Protein AF-A0A0Q3IB83-F1 (afdb_monomer_lite)

pLDDT: mean 76.35, std 21.72, range [35.5, 97.94]

Secondary structure (DSSP, 8-state):
--------------------------------PPPHHHHHHHHHHHHHHHHHHHT-S-PPPHHHHT-HHHHHHHHHH-SS--HHHHHHHTTGGGSHHHHHHHHH---HHHHHHHHHHHHHHTT-

Structure (mmCIF, N/CA/C/O backbone):
data_AF-A0A0Q3IB83-F1
#
_entry.id   AF-A0A0Q3IB83-F1
#
loop_
_atom_site.group_PDB
_atom_site.id
_atom_site.type_symbol
_atom_site.label_atom_id
_atom_site.label_alt_id
_atom_site.label_comp_id
_atom_site.label_asym_id
_atom_site.label_entity_id
_atom_site.label_seq_id
_atom_site.pdbx_PDB_ins_code
_atom_site.Cartn_x
_atom_site.Cartn_y
_atom_site.Cartn_z
_atom_site.occupancy
_atom_site.B_iso_or_equiv
_atom_site.auth_seq_id
_atom_site.auth_comp_id
_atom_site.auth_asym_id
_atom_site.auth_atom_id
_atom_site.pdbx_PDB_model_num
ATOM 1 N N . MET A 1 1 ? 35.175 -9.552 -87.675 1.00 36.53 1 MET A N 1
ATOM 2 C CA . MET A 1 1 ? 34.741 -10.808 -88.322 1.00 36.53 1 MET A CA 1
ATOM 3 C C . MET A 1 1 ? 35.818 -11.848 -88.065 1.00 36.53 1 MET A C 1
ATOM 5 O O . MET A 1 1 ? 36.967 -11.494 -88.274 1.00 36.53 1 MET A O 1
ATOM 9 N N . SER A 1 2 ? 35.406 -13.034 -87.590 1.00 43.28 2 SER A N 1
ATOM 10 C CA . SER A 1 2 ? 36.105 -14.343 -87.552 1.00 43.28 2 SER A CA 1
ATOM 11 C C . SER A 1 2 ? 37.512 -14.379 -86.933 1.00 43.28 2 SER A C 1
ATOM 13 O O . SER A 1 2 ? 38.414 -13.738 -87.443 1.00 43.28 2 SER A O 1
ATOM 15 N N . SER A 1 3 ? 37.800 -15.029 -85.799 1.00 42.00 3 SER A N 1
ATOM 16 C CA . SER A 1 3 ? 37.470 -16.380 -85.298 1.00 42.00 3 SER A CA 1
ATOM 17 C C . SER A 1 3 ? 37.921 -17.532 -86.197 1.00 42.00 3 SER A C 1
ATOM 19 O O . SER A 1 3 ? 37.780 -17.444 -87.414 1.00 42.00 3 SER A O 1
ATOM 21 N N . THR A 1 4 ? 38.336 -18.618 -85.531 1.00 46.38 4 THR A N 1
ATOM 22 C CA . THR A 1 4 ? 38.861 -19.924 -85.992 1.00 46.38 4 THR A CA 1
ATOM 23 C C . THR A 1 4 ? 40.365 -19.966 -86.274 1.00 46.38 4 THR A C 1
ATOM 25 O O . THR A 1 4 ? 40.897 -19.076 -86.924 1.00 46.38 4 THR A O 1
ATOM 28 N N . ASP A 1 5 ? 41.151 -20.952 -85.847 1.00 40.91 5 ASP A N 1
ATOM 29 C CA . ASP A 1 5 ? 41.032 -22.075 -84.902 1.00 40.91 5 ASP A CA 1
ATOM 30 C C . ASP A 1 5 ? 42.469 -22.623 -84.740 1.00 40.91 5 ASP A C 1
ATOM 32 O O . ASP A 1 5 ? 43.303 -22.395 -85.617 1.00 40.91 5 ASP A O 1
ATOM 36 N N . LEU A 1 6 ? 42.765 -23.363 -83.665 1.00 41.34 6 LEU A N 1
ATOM 37 C CA . LEU A 1 6 ? 43.246 -24.756 -83.749 1.00 41.34 6 LEU A CA 1
ATOM 38 C C . LEU A 1 6 ? 43.838 -25.257 -82.418 1.00 41.34 6 LEU A C 1
ATOM 40 O O . LEU A 1 6 ? 44.855 -24.794 -81.910 1.00 41.34 6 LEU A O 1
ATOM 44 N N . HIS A 1 7 ? 43.110 -26.243 -81.903 1.00 36.28 7 HIS A N 1
ATOM 45 C CA . HIS A 1 7 ? 43.469 -27.366 -81.038 1.00 36.28 7 HIS A CA 1
ATOM 46 C C . HIS A 1 7 ? 44.958 -27.794 -81.022 1.00 36.28 7 HIS A C 1
ATOM 48 O O . HIS A 1 7 ? 45.628 -27.754 -82.049 1.00 36.28 7 HIS A O 1
ATOM 54 N N . GLY A 1 8 ? 45.416 -28.270 -79.850 1.00 36.56 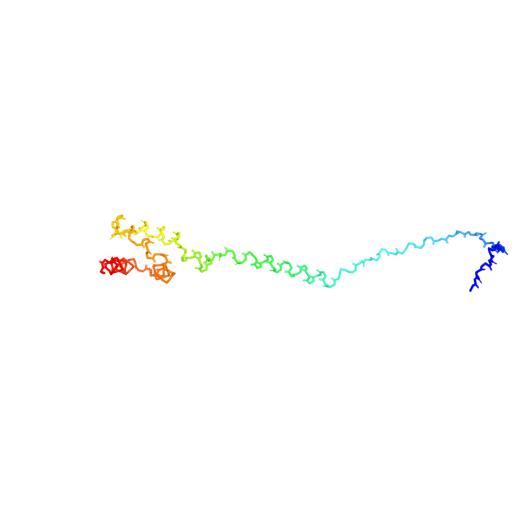8 GLY A N 1
ATOM 55 C CA . GLY A 1 8 ? 46.787 -28.718 -79.527 1.00 36.56 8 GLY A CA 1
ATOM 56 C C . GLY A 1 8 ? 47.319 -29.948 -80.290 1.00 36.56 8 GLY A C 1
ATOM 57 O O . GLY A 1 8 ? 46.730 -30.356 -81.288 1.00 36.56 8 GLY A O 1
ATOM 58 N N . PRO A 1 9 ? 48.439 -30.556 -79.838 1.00 45.19 9 PRO A N 1
ATOM 59 C CA . PRO A 1 9 ? 48.424 -31.326 -78.589 1.00 45.19 9 PRO A CA 1
ATOM 60 C C . PRO A 1 9 ? 49.689 -31.217 -77.711 1.00 45.19 9 PRO A C 1
ATOM 62 O O . PRO A 1 9 ? 50.769 -30.825 -78.150 1.00 45.19 9 PRO A O 1
ATOM 65 N N . GLU A 1 10 ? 49.530 -31.636 -76.453 1.00 40.56 10 GLU A N 1
ATOM 66 C CA . GLU A 1 10 ? 50.616 -32.026 -75.554 1.00 40.56 10 GLU A CA 1
ATOM 67 C C . GLU A 1 10 ? 51.516 -33.108 -76.168 1.00 40.56 10 GLU A C 1
ATOM 69 O O . GLU A 1 10 ? 51.044 -34.076 -76.763 1.00 40.56 10 GLU A O 1
ATOM 74 N N . ALA A 1 11 ? 52.815 -33.001 -75.898 1.00 36.22 11 ALA A N 1
ATOM 75 C CA . ALA A 1 11 ? 53.715 -34.146 -75.826 1.00 36.22 11 ALA A CA 1
ATOM 76 C C . ALA A 1 11 ? 54.784 -33.857 -74.766 1.00 36.22 11 ALA A C 1
ATOM 78 O O . ALA A 1 11 ? 55.922 -33.493 -75.058 1.00 36.22 11 ALA A O 1
ATOM 79 N N . SER A 1 12 ? 54.370 -34.000 -73.506 1.00 50.25 12 SER A N 1
ATOM 80 C CA . SER A 1 12 ? 55.265 -34.185 -72.370 1.00 50.25 12 SER A CA 1
ATOM 81 C C . SER A 1 12 ? 56.039 -35.488 -72.564 1.00 50.25 12 SER A C 1
ATOM 83 O O . SER A 1 12 ? 55.446 -36.566 -72.656 1.00 50.25 12 SER A O 1
ATOM 85 N N . ARG A 1 13 ? 57.368 -35.400 -72.662 1.00 42.62 13 ARG A N 1
ATOM 86 C CA . ARG A 1 13 ? 58.242 -36.561 -72.491 1.00 42.62 13 ARG A CA 1
ATOM 87 C C . ARG A 1 13 ? 59.644 -36.123 -72.079 1.00 42.62 13 ARG A C 1
ATOM 89 O O . ARG A 1 13 ? 60.374 -35.555 -72.888 1.00 42.62 13 ARG A O 1
ATOM 96 N N . ARG A 1 14 ? 60.014 -36.460 -70.844 1.00 46.94 14 ARG A N 1
ATOM 97 C CA . ARG A 1 14 ? 61.194 -37.270 -70.494 1.00 46.94 14 ARG A CA 1
ATOM 98 C C . ARG A 1 14 ? 61.145 -37.566 -68.997 1.00 46.94 14 ARG A C 1
ATOM 100 O O . ARG A 1 14 ? 61.246 -36.665 -68.171 1.00 46.94 14 ARG A O 1
ATOM 107 N N . GLU A 1 15 ? 60.909 -38.837 -68.712 1.00 46.25 15 GLU A N 1
ATOM 108 C CA . GLU A 1 15 ? 61.130 -39.474 -67.420 1.00 46.25 15 GLU A CA 1
ATOM 109 C C . GLU A 1 15 ? 62.634 -39.495 -67.125 1.00 46.25 15 GLU A C 1
ATOM 111 O O . GLU A 1 15 ? 63.426 -39.520 -68.064 1.00 46.25 15 GLU A O 1
ATOM 116 N N . ASP A 1 16 ? 63.023 -39.473 -65.850 1.00 36.75 16 ASP A N 1
ATOM 117 C CA . ASP A 1 16 ? 63.776 -40.595 -65.280 1.00 36.75 16 ASP A CA 1
ATOM 118 C C . ASP A 1 16 ? 64.050 -40.411 -63.774 1.00 36.75 16 ASP A C 1
ATOM 120 O O . ASP A 1 16 ? 64.496 -39.358 -63.319 1.00 36.75 16 ASP A O 1
ATOM 124 N N . ALA A 1 17 ? 63.833 -41.521 -63.060 1.00 38.78 17 ALA A N 1
ATOM 125 C CA . ALA A 1 17 ? 64.378 -41.920 -61.759 1.00 38.78 17 ALA A CA 1
ATOM 126 C C . ALA A 1 17 ? 63.781 -41.345 -60.448 1.00 38.78 17 ALA A C 1
ATOM 128 O O . ALA A 1 17 ? 64.304 -40.420 -59.833 1.00 38.78 17 ALA A O 1
ATOM 129 N N . GLU A 1 18 ? 62.788 -42.063 -59.914 1.00 42.06 18 GLU A N 1
ATOM 130 C CA . GLU A 1 18 ? 62.806 -42.534 -58.511 1.00 42.06 18 GLU A CA 1
ATOM 131 C C . GLU A 1 18 ? 63.298 -44.008 -58.525 1.00 42.06 18 GLU A C 1
ATOM 133 O O . GLU A 1 18 ? 63.207 -44.614 -59.599 1.00 42.06 18 GLU A O 1
ATOM 138 N N . PRO A 1 19 ? 63.796 -44.644 -57.432 1.00 51.16 19 PRO A N 1
ATOM 139 C CA . PRO A 1 19 ? 63.183 -44.601 -56.096 1.00 51.16 19 PRO A CA 1
ATOM 140 C C . PRO A 1 19 ? 64.161 -44.671 -54.897 1.00 51.16 19 PRO A C 1
ATOM 142 O O . PRO A 1 19 ? 65.334 -45.016 -55.034 1.00 51.16 19 PRO A O 1
ATOM 145 N N . THR A 1 20 ? 63.637 -44.466 -53.682 1.00 35.50 20 THR A N 1
ATOM 146 C CA . THR A 1 20 ? 63.706 -45.433 -52.550 1.00 35.50 20 THR A CA 1
ATOM 147 C C . THR A 1 20 ? 63.795 -44.738 -51.184 1.00 35.50 20 THR A C 1
ATOM 149 O O . THR A 1 20 ? 64.833 -44.245 -50.757 1.00 35.50 20 THR A O 1
ATOM 152 N N . THR A 1 21 ? 62.658 -44.764 -50.491 1.00 46.97 21 THR A N 1
ATOM 153 C CA . THR A 1 21 ? 62.459 -45.034 -49.056 1.00 46.97 21 THR A CA 1
ATOM 154 C C . THR A 1 21 ? 63.650 -44.839 -48.097 1.00 46.97 21 THR A C 1
ATOM 156 O O . THR A 1 21 ? 64.583 -45.636 -48.069 1.00 46.97 21 THR A O 1
ATOM 159 N N . SER A 1 22 ? 63.536 -43.898 -47.161 1.00 45.31 22 SER A N 1
ATOM 160 C CA . SER A 1 22 ? 63.418 -44.192 -45.719 1.00 45.31 22 SER A CA 1
ATOM 161 C C . SER A 1 22 ? 63.638 -42.924 -44.892 1.00 45.31 22 SER A C 1
ATOM 163 O O . SER A 1 22 ? 64.608 -42.200 -45.089 1.00 45.31 22 SER A O 1
ATOM 165 N N . ALA A 1 23 ? 62.700 -42.683 -43.977 1.00 41.38 23 ALA A N 1
ATOM 166 C CA . ALA A 1 23 ? 62.847 -42.047 -42.665 1.00 41.38 23 ALA A CA 1
ATOM 167 C C . ALA A 1 23 ? 61.596 -41.214 -42.373 1.00 41.38 23 ALA A C 1
ATOM 169 O O . ALA A 1 23 ? 61.550 -40.004 -42.597 1.00 41.38 23 ALA A O 1
ATOM 170 N N . LEU A 1 24 ? 60.579 -41.883 -41.825 1.00 49.91 24 LEU A N 1
ATOM 171 C CA . LEU A 1 24 ? 59.609 -41.226 -40.959 1.00 49.91 24 LEU A CA 1
ATOM 172 C C . LEU A 1 24 ? 60.400 -40.604 -39.802 1.00 49.91 24 LEU A C 1
ATOM 174 O O . LEU A 1 24 ? 60.805 -41.294 -38.870 1.00 49.91 24 LEU A O 1
ATOM 178 N N . LYS A 1 25 ? 60.676 -39.303 -39.888 1.00 49.09 25 LYS A N 1
ATOM 179 C CA . LYS A 1 25 ? 61.034 -38.519 -38.712 1.00 49.09 25 LYS A CA 1
ATOM 180 C C . LYS A 1 25 ? 59.729 -38.254 -37.975 1.00 49.09 25 LYS A C 1
ATOM 182 O O . LYS A 1 25 ? 58.948 -37.403 -38.391 1.00 49.09 25 LYS A O 1
ATOM 187 N N . GLU A 1 26 ? 59.469 -39.028 -36.926 1.00 53.06 26 GLU A N 1
ATOM 188 C CA . GLU A 1 26 ? 58.461 -38.674 -35.932 1.00 53.06 26 GLU A CA 1
ATOM 189 C C . GLU A 1 26 ? 58.877 -37.341 -35.299 1.00 53.06 26 GLU A C 1
ATOM 191 O O . GLU A 1 26 ? 59.776 -37.268 -34.463 1.00 53.06 26 GLU A O 1
ATOM 196 N N . GLU A 1 27 ? 58.254 -36.257 -35.756 1.00 55.84 27 GLU A N 1
ATOM 197 C CA . GLU A 1 27 ? 58.288 -34.983 -35.050 1.00 55.84 27 GLU A CA 1
ATOM 198 C C . GLU A 1 27 ? 57.665 -35.198 -33.659 1.00 55.84 27 GLU A C 1
ATOM 200 O O . GLU A 1 27 ? 56.568 -35.760 -33.560 1.00 55.84 27 GLU A O 1
ATOM 205 N N . PRO A 1 28 ? 58.318 -34.749 -32.573 1.00 60.84 28 PRO A N 1
ATOM 206 C CA . PRO A 1 28 ? 57.767 -34.888 -31.234 1.00 60.84 28 PRO A CA 1
ATOM 207 C C . PRO A 1 28 ? 56.405 -34.182 -31.171 1.00 60.84 28 PRO A C 1
ATOM 209 O O . PRO A 1 28 ? 56.250 -33.112 -31.775 1.00 60.84 28 PRO A O 1
ATOM 212 N N . PRO A 1 29 ? 55.409 -34.724 -30.440 1.00 58.97 29 PRO A N 1
ATOM 213 C CA . PRO A 1 29 ? 54.097 -34.103 -30.346 1.00 58.97 29 PRO A CA 1
ATOM 214 C C . PRO A 1 29 ? 54.272 -32.684 -29.808 1.00 58.97 29 PRO A C 1
ATOM 216 O O . PRO A 1 29 ? 54.599 -32.478 -28.636 1.00 58.97 29 PRO A O 1
ATOM 219 N N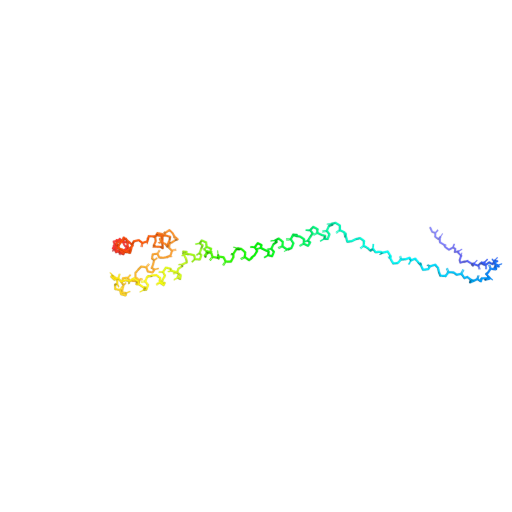 . LYS A 1 30 ? 54.087 -31.690 -30.688 1.00 63.72 30 LYS A N 1
ATOM 220 C CA . LYS A 1 30 ? 54.124 -30.271 -30.335 1.00 63.72 30 LYS A CA 1
ATOM 221 C C . LYS A 1 30 ? 53.044 -30.049 -29.290 1.00 63.72 30 LYS A C 1
ATOM 223 O O . LYS A 1 30 ? 51.865 -29.921 -29.619 1.00 63.72 30 LYS A O 1
ATOM 228 N N . ARG A 1 31 ? 53.450 -30.020 -28.019 1.00 67.69 31 ARG A N 1
ATOM 229 C CA . ARG A 1 31 ? 52.600 -29.604 -26.907 1.00 67.69 31 ARG A CA 1
ATOM 230 C C . ARG A 1 31 ? 52.109 -28.203 -27.240 1.00 67.69 31 ARG A C 1
ATOM 232 O O . ARG A 1 31 ? 52.871 -27.238 -27.183 1.00 67.69 31 ARG A O 1
ATOM 239 N N . ARG A 1 32 ? 50.848 -28.112 -27.669 1.00 65.81 32 ARG A N 1
ATOM 240 C CA . ARG A 1 32 ? 50.158 -26.846 -27.896 1.00 65.81 32 ARG A CA 1
ATOM 241 C C . ARG A 1 32 ? 50.176 -26.112 -26.561 1.00 65.81 32 ARG A C 1
ATOM 243 O O . ARG A 1 32 ? 49.512 -26.536 -25.621 1.00 65.81 32 ARG A O 1
ATOM 250 N N . LYS A 1 33 ? 50.997 -25.065 -26.462 1.00 73.56 33 LYS A N 1
ATOM 251 C CA . LYS A 1 33 ? 50.966 -24.144 -25.326 1.00 73.56 33 LYS A CA 1
ATOM 252 C C . LYS A 1 33 ? 49.532 -23.622 -25.252 1.00 73.56 33 LYS A C 1
ATOM 254 O O . LYS A 1 33 ? 49.047 -23.086 -26.251 1.00 73.56 33 LYS A O 1
ATOM 259 N N . GLN A 1 34 ? 48.843 -23.862 -24.135 1.00 69.62 34 GLN A N 1
ATOM 260 C CA . GLN A 1 34 ? 47.520 -23.288 -23.903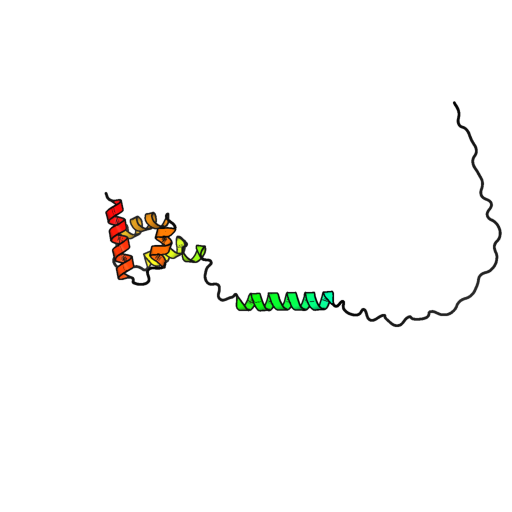 1.00 69.62 34 GLN A CA 1
ATOM 261 C C . GLN A 1 34 ? 47.659 -21.781 -24.129 1.00 69.62 34 GLN A C 1
ATOM 263 O O . GLN A 1 34 ? 48.581 -21.152 -23.606 1.00 69.62 34 GLN A O 1
ATOM 268 N N . SER A 1 35 ? 46.842 -21.237 -25.028 1.00 81.81 35 SER A N 1
ATOM 269 C CA . SER A 1 35 ? 46.925 -19.822 -25.373 1.00 81.81 35 SER A CA 1
ATOM 270 C C . SER A 1 35 ? 46.711 -19.001 -24.107 1.00 81.81 35 SER A C 1
ATOM 272 O O . SER A 1 35 ? 45.779 -19.283 -23.356 1.00 81.81 35 SER A O 1
ATOM 274 N N . GLN A 1 36 ? 47.518 -17.961 -23.892 1.00 82.88 36 GLN A N 1
ATOM 275 C CA . GLN A 1 36 ? 47.310 -17.017 -22.789 1.00 82.88 36 GLN A CA 1
ATOM 276 C C . GLN A 1 36 ? 45.875 -16.458 -22.795 1.00 82.88 36 GLN A C 1
ATOM 278 O O . GLN A 1 36 ? 45.297 -16.205 -21.745 1.00 82.88 36 GLN A O 1
ATOM 283 N N . VAL A 1 37 ? 45.272 -16.339 -23.982 1.00 82.00 37 VAL A N 1
ATOM 284 C CA . VAL A 1 37 ? 43.877 -15.918 -24.163 1.00 82.00 37 VAL A CA 1
ATOM 285 C C . VAL A 1 37 ? 42.889 -16.940 -23.593 1.00 82.00 37 VAL A C 1
ATOM 287 O O . VAL A 1 37 ? 41.874 -16.548 -23.030 1.00 82.00 37 VAL A O 1
ATOM 290 N N . ALA A 1 38 ? 43.179 -18.239 -23.708 1.00 83.12 38 ALA A N 1
ATOM 291 C CA . ALA A 1 38 ? 42.327 -19.290 -23.154 1.00 83.12 38 ALA A CA 1
ATOM 292 C C . ALA A 1 38 ? 42.354 -19.277 -21.619 1.00 83.12 38 ALA A C 1
ATOM 294 O O . ALA A 1 38 ? 41.305 -19.400 -21.000 1.00 83.12 38 ALA A O 1
ATOM 295 N N . VAL A 1 39 ? 43.525 -19.029 -21.025 1.00 87.25 39 VAL A N 1
ATOM 296 C CA . VAL A 1 39 ? 43.680 -18.903 -19.566 1.00 87.25 39 VAL A CA 1
ATOM 297 C C . VAL A 1 39 ? 42.877 -17.715 -19.034 1.00 87.25 39 VAL A C 1
ATOM 299 O O . VAL A 1 39 ? 42.083 -17.870 -18.115 1.00 87.25 39 VAL A O 1
ATOM 302 N N . VAL A 1 40 ? 43.002 -16.545 -19.666 1.00 87.75 40 VAL A N 1
ATOM 303 C CA . VAL A 1 40 ? 42.247 -15.345 -19.260 1.00 87.75 40 VAL A CA 1
ATOM 304 C C . VAL A 1 40 ? 40.737 -15.541 -19.441 1.00 87.75 40 VAL A C 1
ATOM 306 O O . VAL A 1 40 ? 39.944 -15.051 -18.638 1.00 87.75 40 VAL A O 1
ATOM 309 N N . LEU A 1 41 ? 40.317 -16.270 -20.480 1.00 89.00 41 LEU A N 1
ATOM 310 C CA . LEU A 1 41 ? 38.905 -16.579 -20.696 1.00 89.00 41 LEU A CA 1
ATOM 311 C C . LEU A 1 41 ? 38.361 -17.532 -19.622 1.00 89.00 41 LEU A C 1
ATOM 313 O O . LEU A 1 41 ? 37.269 -17.297 -19.112 1.00 89.00 41 LEU A O 1
ATOM 317 N N . GLU A 1 42 ? 39.114 -18.570 -19.254 1.00 87.00 42 GLU A N 1
ATOM 318 C CA . GLU A 1 42 ? 38.765 -19.486 -18.160 1.00 87.00 42 GLU A CA 1
ATOM 319 C C . GLU A 1 42 ? 38.665 -18.738 -16.820 1.00 87.00 42 GLU A C 1
ATOM 321 O O . GLU A 1 42 ? 37.657 -18.863 -16.123 1.00 87.00 42 GLU A O 1
ATOM 326 N N . GLU A 1 43 ? 39.631 -17.868 -16.512 1.00 89.25 43 GLU A N 1
ATOM 327 C CA . GLU A 1 43 ? 39.613 -17.021 -15.312 1.00 89.25 43 GLU A CA 1
ATOM 328 C C . GLU A 1 43 ? 38.395 -16.083 -15.276 1.00 89.25 43 GLU A C 1
ATOM 330 O O . GLU A 1 43 ? 37.772 -15.908 -14.226 1.00 89.25 43 GLU A O 1
ATOM 335 N N . TYR A 1 44 ? 38.004 -15.511 -16.421 1.00 86.06 44 TYR A N 1
ATOM 336 C CA . TYR A 1 44 ? 36.816 -14.661 -16.526 1.00 86.06 44 TYR A CA 1
ATOM 337 C C . TYR A 1 44 ? 35.509 -15.442 -16.323 1.00 86.06 44 TYR A C 1
ATOM 339 O O . TYR A 1 44 ? 34.593 -14.961 -15.648 1.00 86.06 44 TYR A O 1
ATOM 347 N N . LEU A 1 45 ? 35.409 -16.653 -16.881 1.00 88.44 45 LEU A N 1
ATOM 348 C CA . LEU A 1 45 ? 34.246 -17.523 -16.694 1.00 88.44 45 LEU A CA 1
ATOM 349 C C . LEU A 1 45 ? 34.103 -17.951 -15.228 1.00 88.44 45 LEU A C 1
ATOM 351 O O . LEU A 1 45 ? 33.000 -17.892 -14.678 1.00 88.44 45 LEU A O 1
ATOM 355 N N . ASP A 1 46 ? 35.211 -18.296 -14.573 1.00 85.31 46 ASP A N 1
ATOM 356 C CA . ASP A 1 46 ? 35.237 -18.626 -13.148 1.00 85.31 46 ASP A CA 1
ATOM 357 C C . ASP A 1 46 ? 34.899 -17.421 -12.265 1.00 85.31 46 ASP A C 1
ATOM 359 O O . ASP A 1 46 ? 34.162 -17.558 -11.284 1.00 85.31 46 ASP A O 1
ATOM 363 N N . PHE A 1 47 ? 35.382 -16.229 -12.622 1.00 82.06 47 PHE A N 1
ATOM 364 C CA . PHE A 1 47 ? 35.019 -14.983 -11.950 1.00 82.06 47 PHE A CA 1
ATOM 365 C C . PHE A 1 47 ? 33.512 -14.706 -12.054 1.00 82.06 47 PHE A C 1
ATOM 367 O O . PHE A 1 47 ? 32.868 -14.474 -11.030 1.00 82.06 47 PHE A O 1
ATOM 374 N N . ARG A 1 48 ? 32.911 -14.820 -13.250 1.00 75.94 48 ARG A N 1
ATOM 375 C CA . ARG A 1 48 ? 31.454 -14.656 -13.427 1.00 75.94 48 ARG A CA 1
ATOM 376 C C . ARG A 1 48 ? 30.652 -15.702 -12.665 1.00 75.94 48 ARG A C 1
ATOM 378 O O . ARG A 1 48 ? 29.612 -15.376 -12.097 1.00 75.94 48 ARG A O 1
ATOM 385 N N . LYS A 1 49 ? 31.121 -16.951 -12.634 1.00 75.44 49 LYS A N 1
ATOM 386 C CA . LYS A 1 49 ? 30.457 -18.024 -11.888 1.00 75.44 49 LYS A CA 1
ATOM 387 C C . LYS A 1 49 ? 30.464 -17.730 -10.388 1.00 75.44 49 LYS A C 1
ATOM 389 O O . LYS A 1 49 ? 29.430 -17.863 -9.742 1.00 75.44 49 LYS A O 1
ATOM 394 N N . LYS A 1 50 ? 31.586 -17.250 -9.846 1.00 68.50 50 LYS A N 1
ATOM 395 C CA . LYS A 1 50 ? 31.687 -16.815 -8.443 1.00 68.50 50 LYS A CA 1
ATOM 396 C C . LYS A 1 50 ? 30.815 -15.590 -8.157 1.00 68.50 50 LYS A C 1
ATOM 398 O O . LYS A 1 50 ? 30.132 -15.574 -7.140 1.00 68.50 50 LYS A O 1
ATOM 403 N N . GLN A 1 51 ? 30.759 -14.621 -9.072 1.00 60.62 51 GLN A N 1
ATOM 404 C CA . GLN A 1 51 ? 29.862 -13.466 -8.963 1.00 60.62 51 GLN A CA 1
ATOM 405 C C . GLN A 1 51 ? 28.382 -13.889 -8.925 1.00 60.62 51 GLN A C 1
ATOM 407 O O . GLN A 1 51 ? 27.624 -13.378 -8.107 1.00 60.62 51 GLN A O 1
ATOM 412 N N . SER A 1 52 ? 27.985 -14.891 -9.721 1.00 54.34 52 SER A N 1
ATOM 413 C CA . SER A 1 52 ? 26.598 -15.383 -9.743 1.00 54.34 52 SER A CA 1
ATOM 414 C C . SER A 1 52 ? 26.136 -16.053 -8.442 1.00 54.34 52 SER A C 1
ATOM 416 O O . SER A 1 52 ? 24.942 -16.069 -8.172 1.00 54.34 52 SER A O 1
ATOM 418 N N . VAL A 1 53 ? 27.065 -16.567 -7.625 1.00 55.62 53 VAL A N 1
ATOM 419 C CA . VAL A 1 53 ? 26.765 -17.185 -6.317 1.00 55.62 53 VAL A CA 1
ATOM 420 C C . VAL A 1 53 ? 26.648 -16.129 -5.209 1.00 55.62 53 VAL A C 1
ATOM 422 O O . VAL A 1 53 ? 25.917 -16.316 -4.243 1.00 55.62 53 VAL A O 1
ATOM 425 N N . VAL A 1 54 ? 27.343 -14.995 -5.344 1.00 54.56 54 VAL A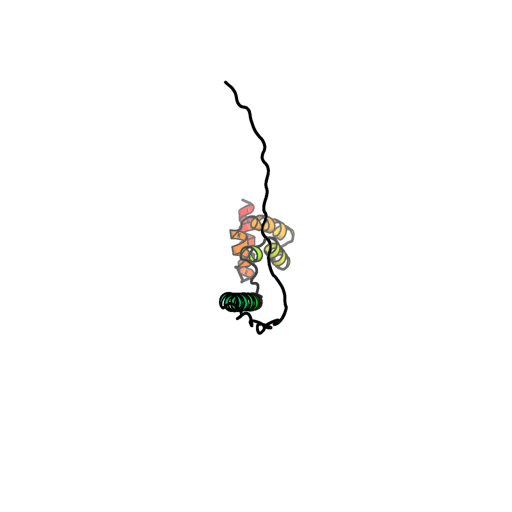 N 1
ATOM 426 C CA . VAL A 1 54 ? 27.323 -13.906 -4.349 1.00 54.56 54 VAL A CA 1
ATOM 427 C C . VAL A 1 54 ? 26.112 -12.976 -4.537 1.00 54.56 54 VAL A C 1
ATOM 429 O O . VAL A 1 54 ? 25.662 -12.354 -3.580 1.00 54.56 54 VAL A O 1
ATOM 432 N N . GLU A 1 55 ? 25.521 -12.928 -5.732 1.00 53.00 55 GLU A N 1
ATOM 433 C CA . GLU A 1 55 ? 24.302 -12.153 -6.033 1.00 53.00 55 GLU A CA 1
ATOM 434 C C . GLU A 1 55 ? 22.987 -12.881 -5.659 1.00 53.00 55 GLU A C 1
ATOM 436 O O . GLU A 1 55 ? 21.895 -12.398 -5.962 1.00 53.00 55 GLU A O 1
ATOM 441 N N . GLU A 1 56 ? 23.053 -14.030 -4.976 1.00 50.41 56 GLU A N 1
ATOM 442 C CA . GLU A 1 56 ? 21.878 -14.830 -4.585 1.00 50.41 56 GLU A CA 1
ATOM 443 C C . GLU A 1 56 ? 21.250 -14.412 -3.237 1.00 50.41 56 GLU A C 1
ATOM 445 O O . GLU A 1 56 ? 20.434 -15.126 -2.662 1.00 50.41 56 GLU A O 1
ATOM 450 N N . ILE A 1 57 ? 21.540 -13.199 -2.762 1.00 55.91 57 ILE A N 1
ATOM 451 C CA . ILE A 1 57 ? 20.575 -12.434 -1.962 1.00 55.91 57 ILE A CA 1
ATOM 452 C C . ILE A 1 57 ? 19.861 -11.524 -2.957 1.00 55.91 57 ILE A C 1
ATOM 454 O O . ILE A 1 57 ? 20.171 -10.341 -3.084 1.00 55.91 57 ILE A O 1
ATOM 458 N N . LYS A 1 58 ? 18.937 -12.099 -3.735 1.00 56.94 58 LYS A N 1
ATOM 459 C CA . LYS A 1 58 ? 18.042 -11.307 -4.580 1.00 56.94 58 LYS A CA 1
ATOM 460 C C . LYS A 1 58 ? 17.138 -10.503 -3.658 1.00 56.94 58 LYS A C 1
ATOM 462 O O . LYS A 1 58 ? 16.057 -10.959 -3.290 1.00 56.94 58 LYS A O 1
ATOM 467 N N . GLU A 1 59 ? 17.559 -9.292 -3.303 1.00 57.34 59 GLU A N 1
ATOM 468 C CA . GLU A 1 59 ? 16.562 -8.266 -3.049 1.00 57.34 59 GLU A CA 1
ATOM 469 C C . GLU A 1 59 ? 15.640 -8.251 -4.278 1.00 57.34 59 GLU A C 1
ATOM 471 O O . GLU A 1 59 ? 16.141 -8.263 -5.413 1.00 57.34 59 GLU A O 1
ATOM 476 N N . PRO A 1 60 ? 14.309 -8.319 -4.090 1.00 57.47 60 PRO A N 1
ATOM 477 C CA . PRO A 1 60 ? 13.390 -8.229 -5.211 1.00 57.47 60 PRO A CA 1
ATOM 478 C C . PRO A 1 60 ? 13.758 -6.976 -5.996 1.00 57.47 60 PRO A C 1
ATOM 480 O O . PRO A 1 60 ? 14.036 -5.931 -5.392 1.00 57.47 60 PRO A O 1
ATOM 483 N N . LYS A 1 61 ? 13.793 -7.075 -7.334 1.00 63.91 61 LYS A N 1
ATOM 484 C CA . LYS A 1 61 ? 14.059 -5.894 -8.169 1.00 63.91 61 LYS A CA 1
ATOM 485 C C . LYS A 1 61 ? 13.146 -4.757 -7.687 1.00 63.91 61 LYS A C 1
ATOM 487 O O . LYS A 1 61 ? 12.035 -5.059 -7.244 1.00 63.91 61 LYS A O 1
ATOM 492 N N . PRO A 1 62 ? 13.555 -3.479 -7.760 1.00 61.12 62 PRO A N 1
ATOM 493 C CA . PRO A 1 62 ? 12.756 -2.365 -7.241 1.00 61.12 62 PRO A CA 1
ATOM 494 C C . PRO A 1 62 ? 11.270 -2.441 -7.647 1.00 61.12 62 PRO A C 1
ATOM 496 O O . PRO A 1 62 ? 10.389 -2.195 -6.826 1.00 61.12 62 PRO A O 1
ATOM 499 N N . ASP A 1 63 ? 10.997 -2.923 -8.862 1.00 66.38 63 ASP A N 1
ATOM 500 C CA . ASP A 1 63 ? 9.648 -3.142 -9.398 1.00 66.38 63 ASP A CA 1
ATOM 501 C C . ASP A 1 63 ? 8.872 -4.307 -8.750 1.00 66.38 63 ASP A C 1
ATOM 503 O O . ASP A 1 63 ? 7.653 -4.236 -8.592 1.00 66.38 63 ASP A O 1
ATOM 507 N N . GLU A 1 64 ? 9.551 -5.383 -8.347 1.00 81.19 64 GLU A N 1
ATOM 508 C CA . GLU A 1 64 ? 8.944 -6.532 -7.660 1.00 81.19 64 GLU A CA 1
ATOM 509 C C . GLU A 1 64 ? 8.568 -6.168 -6.213 1.00 81.19 64 GLU A C 1
ATOM 511 O O . GLU A 1 64 ? 7.484 -6.531 -5.745 1.00 81.19 64 GLU A O 1
ATOM 516 N N . LYS A 1 65 ? 9.416 -5.380 -5.531 1.00 87.62 65 LYS A N 1
ATOM 517 C CA . LYS A 1 65 ? 9.187 -4.910 -4.151 1.00 87.62 65 LYS A CA 1
ATOM 518 C C . LYS A 1 65 ? 7.907 -4.083 -4.019 1.00 87.62 65 LYS A C 1
ATOM 520 O O . LYS A 1 65 ? 7.181 -4.225 -3.038 1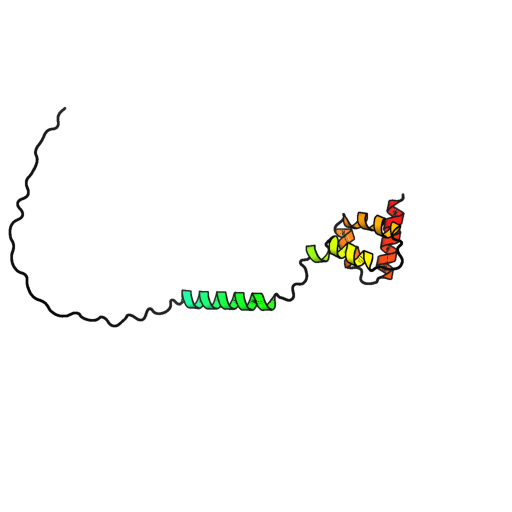.00 87.62 65 LYS A O 1
ATOM 525 N N . PHE A 1 66 ? 7.635 -3.228 -5.003 1.00 93.31 66 PHE A N 1
ATOM 526 C CA . PHE A 1 66 ? 6.450 -2.365 -5.052 1.00 93.31 66 PHE A CA 1
ATOM 527 C C . PHE A 1 66 ? 5.393 -2.886 -6.023 1.00 93.31 66 PHE A C 1
ATOM 529 O O . PHE A 1 66 ? 4.582 -2.117 -6.549 1.00 93.31 66 PHE A O 1
ATOM 536 N N . SER A 1 67 ? 5.401 -4.191 -6.289 1.00 95.06 67 SER A N 1
ATOM 537 C CA . SER A 1 67 ? 4.400 -4.816 -7.140 1.00 95.06 67 SER A CA 1
ATOM 538 C C . SER A 1 67 ? 3.006 -4.702 -6.518 1.00 95.06 67 SER A C 1
ATOM 540 O O . SER A 1 67 ? 2.834 -4.639 -5.297 1.00 95.06 67 SER A O 1
ATOM 542 N N . ILE A 1 68 ? 1.978 -4.700 -7.371 1.00 95.75 68 ILE A N 1
ATOM 543 C CA . ILE A 1 68 ? 0.583 -4.742 -6.909 1.00 95.75 68 ILE A CA 1
ATOM 544 C C . ILE A 1 68 ? 0.361 -5.991 -6.049 1.00 95.75 68 ILE A C 1
ATOM 546 O O . ILE A 1 68 ? -0.273 -5.887 -5.007 1.00 95.75 68 ILE A O 1
ATOM 550 N N . ALA A 1 69 ? 0.932 -7.136 -6.439 1.00 96.12 69 ALA A N 1
ATOM 551 C CA . ALA A 1 69 ? 0.840 -8.377 -5.675 1.00 96.12 69 ALA A CA 1
ATOM 552 C C . ALA A 1 69 ? 1.367 -8.207 -4.240 1.00 96.12 69 ALA A C 1
ATOM 554 O O . ALA A 1 69 ? 0.645 -8.508 -3.296 1.00 96.12 69 ALA A O 1
ATOM 555 N N . ALA A 1 70 ? 2.562 -7.626 -4.068 1.00 95.62 70 ALA A N 1
ATOM 556 C CA . ALA A 1 70 ? 3.119 -7.350 -2.742 1.00 95.62 70 ALA A CA 1
ATOM 557 C C . ALA A 1 70 ? 2.228 -6.403 -1.916 1.00 95.62 70 ALA A C 1
ATOM 559 O O . ALA A 1 70 ? 2.036 -6.611 -0.715 1.00 95.62 70 ALA A O 1
ATOM 560 N N . CYS A 1 71 ? 1.646 -5.384 -2.558 1.00 97.12 71 CYS A N 1
ATOM 561 C CA . CYS A 1 71 ? 0.714 -4.467 -1.902 1.00 97.12 71 CYS A CA 1
ATOM 562 C C . CYS A 1 71 ? -0.571 -5.177 -1.450 1.00 97.12 71 CYS A C 1
ATOM 564 O O . CYS A 1 71 ? -1.041 -4.925 -0.344 1.00 97.12 71 CYS A O 1
ATOM 566 N N . VAL A 1 72 ? -1.122 -6.072 -2.275 1.00 97.19 72 VAL A N 1
ATOM 567 C CA . VAL A 1 72 ? -2.332 -6.846 -1.954 1.00 97.19 72 VAL A CA 1
ATOM 568 C C . VAL A 1 72 ? -2.078 -7.791 -0.786 1.00 97.19 72 VAL A C 1
ATOM 570 O O . VAL A 1 72 ? -2.811 -7.710 0.192 1.00 97.19 72 VAL A O 1
ATOM 573 N N . SER A 1 73 ? -1.012 -8.597 -0.828 1.00 96.94 73 SER A N 1
ATOM 574 C CA . SER A 1 73 ? -0.678 -9.510 0.276 1.00 96.94 73 SER A CA 1
ATOM 575 C C . SER A 1 73 ? -0.503 -8.756 1.594 1.00 96.94 73 SER A C 1
ATOM 577 O O . SER A 1 73 ? -1.089 -9.111 2.610 1.00 96.94 73 SER A O 1
ATOM 579 N N . THR A 1 74 ? 0.212 -7.628 1.554 1.00 96.19 74 THR A N 1
ATOM 580 C CA . THR A 1 74 ? 0.396 -6.782 2.739 1.00 96.19 74 THR A CA 1
ATOM 581 C C . THR A 1 74 ? -0.930 -6.180 3.231 1.00 96.19 74 THR A C 1
ATOM 583 O O . THR A 1 74 ? -1.133 -6.046 4.432 1.00 96.19 74 THR A O 1
ATOM 586 N N . LEU A 1 75 ? -1.839 -5.786 2.331 1.00 97.19 75 LEU A N 1
ATOM 587 C CA . LEU A 1 75 ? -3.155 -5.238 2.684 1.00 97.19 75 LEU A CA 1
ATOM 588 C C . LEU A 1 75 ? -4.079 -6.298 3.302 1.00 97.19 75 LEU A C 1
ATOM 590 O O . LEU A 1 75 ? -4.870 -5.985 4.195 1.00 97.19 75 LEU A O 1
ATOM 594 N N . GLU A 1 76 ? -4.006 -7.538 2.827 1.00 96.00 76 GLU A N 1
ATOM 595 C CA . GLU A 1 76 ? -4.795 -8.651 3.354 1.00 96.00 76 GLU A CA 1
ATOM 596 C C . GLU A 1 76 ? -4.438 -8.938 4.815 1.00 96.00 76 GLU A C 1
ATOM 598 O O . GLU A 1 76 ? -5.350 -9.078 5.630 1.00 96.00 76 GLU A O 1
ATOM 603 N N . GLU A 1 77 ? -3.150 -8.877 5.161 1.00 95.19 77 GLU A N 1
ATOM 604 C CA . GLU A 1 77 ? -2.628 -9.043 6.526 1.00 95.19 77 GLU A CA 1
ATOM 605 C C . GLU A 1 77 ? -2.950 -7.869 7.470 1.00 95.19 77 GLU A C 1
ATOM 607 O O . GLU A 1 77 ? -2.861 -8.009 8.688 1.00 95.19 77 GLU A O 1
ATOM 612 N N . MET A 1 78 ? -3.329 -6.696 6.946 1.00 94.56 78 MET A N 1
ATOM 613 C CA . MET A 1 78 ? -3.637 -5.538 7.788 1.00 94.56 78 MET A CA 1
ATOM 614 C C . MET A 1 78 ? -4.953 -5.704 8.553 1.00 94.56 78 MET A C 1
ATOM 616 O O . MET A 1 78 ? -6.019 -5.956 7.977 1.00 94.56 78 MET A O 1
ATOM 620 N N . GLU A 1 79 ? -4.879 -5.435 9.854 1.00 94.25 79 GLU A N 1
ATOM 621 C CA . GLU A 1 79 ? -6.026 -5.259 10.741 1.00 94.25 79 GLU A CA 1
ATOM 622 C C . GLU A 1 79 ? -6.518 -3.797 10.740 1.00 94.25 79 GLU A C 1
ATOM 624 O O . GLU A 1 79 ? -5.802 -2.867 10.361 1.00 94.25 79 GLU A O 1
ATOM 629 N N . GLY A 1 80 ? -7.764 -3.571 11.170 1.00 93.50 80 GLY A N 1
ATOM 630 C CA . GLY A 1 80 ? -8.331 -2.222 11.314 1.00 93.50 80 GLY A CA 1
ATOM 631 C C . GLY A 1 80 ? -8.931 -1.606 10.041 1.00 93.50 80 GLY A C 1
ATOM 632 O O . GLY A 1 80 ? -9.311 -0.430 10.070 1.00 93.50 80 GLY A O 1
ATOM 633 N N . LEU A 1 81 ? -9.043 -2.396 8.965 1.00 96.25 81 LEU A N 1
ATOM 634 C CA . LEU A 1 81 ? -9.822 -2.106 7.757 1.00 96.25 81 LEU A CA 1
ATOM 635 C C . LEU A 1 81 ? -10.873 -3.196 7.539 1.00 96.25 81 LEU A C 1
ATOM 637 O O . LEU A 1 81 ? -10.570 -4.385 7.616 1.00 96.25 81 LEU A O 1
ATOM 641 N N . THR A 1 82 ? -12.090 -2.785 7.202 1.00 96.50 82 THR A N 1
ATOM 642 C CA . THR A 1 82 ? -13.144 -3.686 6.721 1.00 96.50 82 THR A CA 1
ATOM 643 C C . THR A 1 82 ? -12.852 -4.166 5.296 1.00 96.50 82 THR A C 1
ATOM 645 O O . THR A 1 82 ? -12.171 -3.478 4.534 1.00 96.50 82 THR A O 1
ATOM 648 N N . ASP A 1 83 ? -13.438 -5.289 4.871 1.00 96.81 83 ASP A N 1
ATOM 649 C CA . ASP A 1 83 ? -13.288 -5.792 3.492 1.00 96.81 83 ASP A CA 1
ATOM 650 C C . ASP A 1 83 ? -13.715 -4.755 2.444 1.00 96.81 83 ASP A C 1
ATOM 652 O O . ASP A 1 83 ? -13.089 -4.594 1.393 1.00 96.81 83 ASP A O 1
ATOM 656 N N . ARG A 1 84 ? -14.753 -3.972 2.765 1.00 95.38 84 ARG A N 1
ATOM 657 C CA . ARG A 1 84 ? -15.209 -2.863 1.923 1.00 95.38 84 ARG A CA 1
ATOM 658 C C . ARG A 1 84 ? -14.142 -1.779 1.784 1.00 95.38 84 ARG A C 1
ATOM 660 O O . ARG A 1 84 ? -13.993 -1.215 0.702 1.00 95.38 84 ARG A O 1
ATOM 667 N N . GLU A 1 85 ? -13.434 -1.449 2.860 1.00 96.69 85 GLU A N 1
ATOM 668 C CA . GLU A 1 85 ? -12.336 -0.481 2.829 1.00 96.69 85 GLU A CA 1
ATOM 669 C C . GLU A 1 85 ? -11.123 -1.041 2.090 1.00 96.69 85 GLU A C 1
ATOM 671 O O . GLU A 1 85 ? -10.608 -0.351 1.213 1.00 96.69 85 GLU A O 1
ATOM 676 N N . LYS A 1 86 ? -10.740 -2.304 2.330 1.00 97.00 86 LYS A N 1
ATOM 677 C CA . LYS A 1 86 ? -9.679 -2.985 1.567 1.00 97.00 86 LYS A CA 1
ATOM 678 C C . LYS A 1 86 ? -9.962 -2.924 0.061 1.00 97.00 86 LYS A C 1
ATOM 680 O O . LYS A 1 86 ? -9.098 -2.516 -0.712 1.00 97.00 86 LYS A O 1
ATOM 685 N N . GLY A 1 87 ? -11.205 -3.178 -0.358 1.00 96.44 87 GLY A N 1
ATOM 686 C CA . GLY A 1 87 ? -11.626 -3.043 -1.757 1.00 96.44 87 GLY A CA 1
ATOM 687 C C . GLY A 1 87 ? -11.467 -1.629 -2.340 1.00 96.44 87 GLY A C 1
ATOM 688 O O . GLY A 1 87 ? -11.193 -1.479 -3.533 1.00 96.44 87 GLY A O 1
ATOM 689 N N . LYS A 1 88 ? -11.593 -0.575 -1.521 1.00 96.38 88 LYS A N 1
ATOM 690 C CA . LYS A 1 88 ? -11.313 0.806 -1.952 1.00 96.38 88 LYS A CA 1
ATOM 691 C C . LYS A 1 88 ? -9.811 1.055 -2.091 1.00 96.38 88 LYS A C 1
ATOM 693 O O . LYS A 1 88 ? -9.403 1.637 -3.095 1.00 96.38 88 LYS A O 1
ATOM 698 N N . VAL A 1 89 ? -9.000 0.564 -1.150 1.00 97.12 89 VAL A N 1
ATOM 699 C CA . VAL A 1 89 ? -7.530 0.698 -1.171 1.00 97.12 89 VAL A CA 1
ATOM 700 C C . VAL A 1 89 ? -6.916 0.086 -2.426 1.00 97.12 89 VAL A C 1
ATOM 702 O O . VAL A 1 89 ? -6.001 0.674 -2.996 1.00 97.12 89 VAL A O 1
ATOM 705 N N . LEU A 1 90 ? -7.456 -1.028 -2.934 1.00 96.81 90 LEU A N 1
ATOM 706 C CA . LEU A 1 90 ? -6.974 -1.648 -4.178 1.00 96.81 90 LEU A CA 1
ATOM 707 C C . LEU A 1 90 ? -6.908 -0.667 -5.362 1.00 96.81 90 LEU A C 1
ATOM 709 O O . LEU A 1 90 ? -6.066 -0.810 -6.248 1.00 96.81 90 LEU A O 1
ATOM 713 N N . ARG A 1 91 ? -7.769 0.360 -5.382 1.00 94.88 91 ARG A N 1
ATOM 714 C CA . ARG A 1 91 ? -7.757 1.394 -6.427 1.00 94.88 91 ARG A CA 1
ATOM 715 C C . ARG A 1 91 ? -6.537 2.311 -6.331 1.00 94.88 91 ARG A C 1
ATOM 717 O O . ARG A 1 91 ? -6.066 2.769 -7.370 1.00 94.88 91 ARG A O 1
ATOM 724 N N . LEU A 1 92 ? -6.010 2.535 -5.125 1.00 95.69 92 LEU A N 1
ATOM 725 C CA . LEU A 1 92 ? -4.835 3.373 -4.874 1.00 95.69 92 LEU A CA 1
ATOM 726 C C . LEU A 1 92 ? -3.564 2.750 -5.458 1.00 95.69 92 LEU A C 1
ATOM 728 O O . LEU A 1 92 ? -2.701 3.474 -5.947 1.00 95.69 92 LEU A O 1
ATOM 732 N N . PHE A 1 93 ? -3.471 1.417 -5.497 1.00 95.81 93 PHE A N 1
ATOM 733 C CA . PHE A 1 93 ? -2.291 0.700 -5.996 1.00 95.81 93 PHE A CA 1
ATOM 734 C C . PHE A 1 93 ? -2.086 0.781 -7.515 1.00 95.81 93 PHE A C 1
ATOM 736 O O . PHE A 1 93 ? -1.057 0.329 -8.020 1.00 95.81 93 PHE A O 1
ATOM 743 N N . LYS A 1 94 ? -3.004 1.402 -8.266 1.00 92.75 94 LYS A N 1
ATOM 744 C CA . LYS A 1 94 ? -2.766 1.743 -9.679 1.00 92.75 94 LYS A CA 1
ATOM 745 C C . LYS A 1 94 ? -1.624 2.755 -9.835 1.00 92.75 94 LYS A C 1
ATOM 747 O O . LYS A 1 94 ? -0.859 2.669 -10.791 1.00 92.75 94 LYS A O 1
ATOM 752 N N . CYS A 1 95 ? -1.485 3.672 -8.879 1.00 93.44 95 CYS A N 1
ATOM 753 C CA . CYS A 1 95 ? -0.424 4.672 -8.842 1.00 93.44 95 CYS A CA 1
ATOM 754 C C . CYS A 1 95 ? 0.861 4.069 -8.256 1.00 93.44 95 CYS A C 1
ATOM 756 O O . CYS A 1 95 ? 0.825 3.458 -7.187 1.00 93.44 95 CYS A O 1
ATOM 758 N N . GLN A 1 96 ? 1.995 4.236 -8.941 1.00 94.50 96 GLN A N 1
ATOM 759 C CA . GLN A 1 96 ? 3.281 3.706 -8.476 1.00 94.50 96 GLN A CA 1
ATOM 760 C C . GLN A 1 96 ? 3.720 4.345 -7.158 1.00 94.50 96 GLN A C 1
ATOM 762 O O . GLN A 1 96 ? 4.078 3.633 -6.225 1.00 94.50 96 GLN A O 1
ATOM 767 N N . GLN A 1 97 ? 3.605 5.665 -7.054 1.00 94.62 97 GLN A N 1
ATOM 768 C CA . GLN A 1 97 ? 3.965 6.422 -5.861 1.00 94.62 97 GLN A CA 1
ATOM 769 C C . GLN A 1 97 ? 3.154 5.954 -4.646 1.00 94.62 97 GLN A C 1
ATOM 771 O O . GLN A 1 97 ? 3.700 5.801 -3.559 1.00 94.62 97 GLN A O 1
ATOM 776 N N . ASN A 1 98 ? 1.872 5.625 -4.836 1.00 96.50 98 ASN A N 1
ATOM 777 C CA . ASN A 1 98 ? 1.034 5.092 -3.759 1.00 96.50 98 ASN A CA 1
ATOM 778 C C . ASN A 1 98 ? 1.499 3.704 -3.300 1.00 96.50 98 ASN A C 1
ATOM 780 O O . ASN A 1 98 ? 1.482 3.424 -2.102 1.00 96.50 98 ASN A O 1
ATOM 784 N N . ARG A 1 99 ? 1.938 2.835 -4.224 1.00 96.75 99 ARG A N 1
ATOM 785 C CA . ARG A 1 99 ? 2.516 1.526 -3.869 1.00 96.75 99 ARG A CA 1
ATOM 786 C C . ARG A 1 99 ? 3.804 1.689 -3.066 1.00 96.75 99 ARG A C 1
ATOM 788 O O . ARG A 1 99 ? 3.985 1.019 -2.051 1.00 96.75 99 ARG A O 1
ATOM 795 N N . GLU A 1 100 ? 4.671 2.603 -3.490 1.00 95.62 100 GLU A N 1
ATOM 796 C CA . GLU A 1 100 ? 5.923 2.906 -2.795 1.00 95.62 100 GLU A CA 1
ATOM 797 C C . GLU A 1 100 ? 5.668 3.448 -1.387 1.00 95.62 100 GLU A C 1
ATOM 799 O O . GLU A 1 100 ? 6.207 2.902 -0.423 1.00 95.62 100 GLU A O 1
ATOM 804 N N . SER A 1 101 ? 4.799 4.453 -1.245 1.00 95.44 101 SER A N 1
ATOM 805 C CA . SER A 1 101 ? 4.408 5.008 0.056 1.00 95.44 101 SER A CA 1
ATOM 806 C C . SER A 1 101 ? 3.846 3.931 0.986 1.00 95.44 101 SER A C 1
ATOM 808 O O . SER A 1 101 ? 4.267 3.824 2.141 1.00 95.44 101 SER A O 1
ATOM 810 N N . PHE A 1 102 ? 2.959 3.073 0.475 1.00 97.31 102 PHE A N 1
ATOM 811 C CA . PHE A 1 102 ? 2.346 1.992 1.245 1.00 97.31 102 PHE A CA 1
ATOM 812 C C . PHE A 1 102 ? 3.376 0.979 1.774 1.00 97.31 102 PHE A C 1
ATOM 814 O O . PHE A 1 102 ? 3.436 0.723 2.979 1.00 97.31 102 PHE A O 1
ATOM 821 N N . ILE A 1 103 ? 4.226 0.431 0.900 1.00 96.00 103 ILE A N 1
ATOM 822 C CA . ILE A 1 103 ? 5.212 -0.608 1.253 1.00 96.00 103 ILE A CA 1
ATOM 823 C C . ILE A 1 103 ? 6.375 -0.053 2.094 1.00 96.00 103 ILE A C 1
ATOM 825 O O . ILE A 1 103 ? 6.902 -0.739 2.986 1.00 96.00 103 ILE A O 1
ATOM 829 N N . ASN A 1 104 ? 6.804 1.185 1.830 1.00 95.25 104 ASN A N 1
ATOM 830 C CA . ASN A 1 104 ? 7.918 1.800 2.553 1.00 95.25 104 ASN A CA 1
ATOM 831 C C . ASN A 1 104 ? 7.523 2.278 3.954 1.00 95.25 104 ASN A C 1
ATOM 833 O O . ASN A 1 104 ? 8.366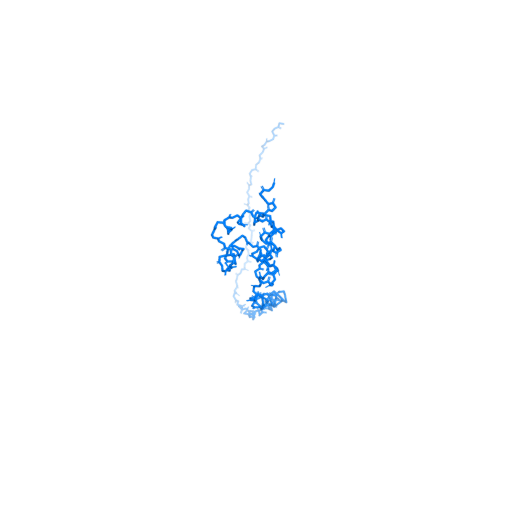 2.248 4.849 1.00 95.25 104 ASN A O 1
ATOM 837 N N . THR A 1 105 ? 6.256 2.631 4.191 1.00 96.62 105 THR A N 1
ATOM 838 C CA . THR A 1 105 ? 5.777 3.018 5.527 1.00 96.62 105 THR A CA 1
ATOM 839 C C . THR A 1 105 ? 5.785 1.812 6.462 1.00 96.62 105 THR A C 1
ATOM 841 O O . THR A 1 105 ? 4.897 0.971 6.385 1.00 96.62 105 THR A O 1
ATOM 844 N N . LYS A 1 106 ? 6.786 1.688 7.343 1.00 92.50 106 LYS A N 1
ATOM 845 C CA . LYS A 1 106 ? 6.952 0.510 8.224 1.00 92.50 106 LYS A CA 1
ATOM 846 C C . LYS A 1 106 ? 6.040 0.509 9.447 1.00 92.50 106 LYS A C 1
ATOM 848 O O . LYS A 1 106 ? 5.714 -0.555 9.960 1.00 92.50 106 LYS A O 1
ATOM 853 N N . VAL A 1 107 ? 5.614 1.684 9.900 1.00 95.69 107 VAL A N 1
ATOM 854 C CA . VAL A 1 107 ? 4.742 1.812 11.069 1.00 95.69 107 VAL A CA 1
ATOM 855 C C . VAL A 1 107 ? 3.297 1.533 10.653 1.00 95.69 107 VAL A C 1
ATOM 857 O O . VAL A 1 107 ? 2.701 2.316 9.913 1.00 95.69 107 VAL A O 1
ATOM 860 N N . ALA A 1 108 ? 2.729 0.423 11.133 1.00 93.81 108 ALA A N 1
ATOM 861 C CA . ALA A 1 108 ? 1.402 -0.047 10.727 1.00 93.81 108 ALA A CA 1
ATOM 862 C C . ALA A 1 108 ? 0.284 0.977 10.994 1.00 93.81 108 ALA A C 1
ATOM 864 O O . ALA A 1 108 ? -0.582 1.171 10.144 1.00 93.81 108 ALA A O 1
ATOM 865 N N . SER A 1 109 ? 0.328 1.682 12.130 1.00 95.81 109 SER A N 1
ATOM 866 C CA . SER A 1 109 ? -0.662 2.712 12.473 1.00 95.81 109 SER A CA 1
ATOM 867 C C . SER A 1 109 ? -0.611 3.920 11.534 1.00 95.81 109 SER A C 1
ATOM 869 O O . SER A 1 109 ? -1.659 4.406 11.118 1.00 95.81 109 SER A O 1
ATOM 871 N N . VAL A 1 110 ? 0.587 4.366 11.144 1.00 97.44 110 VAL A N 1
ATOM 872 C CA . VAL A 1 110 ? 0.774 5.458 10.173 1.00 97.44 110 VAL A CA 1
ATOM 873 C C . VAL A 1 110 ? 0.256 5.038 8.801 1.00 97.44 110 VAL A C 1
ATOM 875 O O . VAL A 1 110 ? -0.499 5.775 8.173 1.00 97.44 110 VAL A O 1
ATOM 878 N N . ARG A 1 111 ? 0.589 3.815 8.368 1.00 97.31 111 ARG A N 1
ATOM 879 C CA . ARG A 1 111 ? 0.093 3.240 7.111 1.00 97.31 111 ARG A CA 1
ATOM 880 C C . ARG A 1 111 ? -1.438 3.162 7.092 1.00 97.31 111 ARG A C 1
ATOM 882 O O . ARG A 1 111 ? -2.055 3.520 6.095 1.00 97.31 111 ARG A O 1
ATOM 889 N N . LEU A 1 112 ? -2.047 2.716 8.192 1.00 97.44 112 LEU A N 1
ATOM 890 C CA . LEU A 1 112 ? -3.499 2.632 8.344 1.00 97.44 112 LEU A CA 1
ATOM 891 C C . LEU A 1 112 ? -4.166 4.015 8.326 1.00 97.44 112 LEU A C 1
ATOM 893 O O . LEU A 1 112 ? -5.206 4.170 7.690 1.00 97.44 112 LEU A O 1
ATOM 897 N N . CYS A 1 113 ? -3.580 5.002 9.012 1.00 97.50 113 CYS A N 1
ATOM 898 C CA . CYS A 1 113 ? -4.074 6.381 9.035 1.00 97.50 113 CYS A CA 1
ATOM 899 C C . CYS A 1 113 ? -4.108 6.968 7.623 1.00 97.50 113 CYS A C 1
ATOM 901 O O . CYS A 1 113 ? -5.167 7.388 7.163 1.00 97.50 113 CYS A O 1
ATOM 903 N N . TRP A 1 114 ? -2.986 6.875 6.906 1.00 97.94 114 TRP A N 1
ATOM 904 C CA . TRP A 1 114 ? -2.877 7.341 5.526 1.00 97.94 114 TRP A CA 1
ATOM 905 C C . TRP A 1 114 ? -3.924 6.687 4.614 1.00 97.94 114 TRP A C 1
ATOM 907 O O . TRP A 1 114 ? -4.638 7.376 3.896 1.00 97.94 114 TRP A O 1
ATOM 917 N N . LEU A 1 115 ? -4.102 5.362 4.691 1.00 97.31 115 LEU A N 1
ATOM 918 C CA . LEU A 1 115 ? -5.115 4.679 3.880 1.00 97.31 115 LEU A CA 1
ATOM 919 C C . LEU A 1 115 ? -6.541 5.177 4.142 1.00 97.31 115 LEU A C 1
ATOM 921 O O . LEU A 1 115 ? -7.335 5.253 3.207 1.00 97.31 115 LEU A O 1
ATOM 925 N N . LYS A 1 116 ? -6.885 5.495 5.393 1.00 96.38 116 LYS A N 1
ATOM 926 C CA . LYS A 1 116 ? -8.211 6.031 5.732 1.00 96.38 116 LYS A CA 1
ATOM 927 C C . LYS A 1 116 ? -8.408 7.427 5.150 1.00 96.38 116 LYS A C 1
ATOM 929 O O . LYS A 1 116 ? -9.449 7.673 4.546 1.00 96.38 116 LYS A O 1
ATOM 934 N N . GLU A 1 117 ? -7.395 8.282 5.248 1.00 96.44 117 GLU A N 1
ATOM 935 C CA . GLU A 1 117 ? -7.408 9.619 4.646 1.00 96.44 117 GLU A CA 1
ATOM 936 C C . GLU A 1 117 ? -7.576 9.551 3.121 1.00 96.44 117 GLU A C 1
ATOM 938 O O . GLU A 1 117 ? -8.442 10.228 2.573 1.00 96.44 117 GLU A O 1
ATOM 943 N N . GLU A 1 118 ? -6.844 8.668 2.437 1.00 95.56 118 GLU A N 1
ATOM 944 C CA . GLU A 1 118 ? -6.971 8.467 0.985 1.00 95.56 118 GLU A CA 1
ATOM 945 C C . GLU A 1 118 ? -8.357 7.935 0.584 1.00 95.56 118 GLU A C 1
ATOM 947 O O . GLU A 1 118 ? -8.947 8.358 -0.414 1.00 95.56 118 GLU A O 1
ATOM 952 N N . ILE A 1 119 ? -8.913 7.001 1.366 1.00 94.38 119 ILE A N 1
ATOM 953 C CA . ILE A 1 119 ? -10.268 6.481 1.145 1.00 94.38 119 ILE A CA 1
ATOM 954 C C . ILE A 1 119 ? -11.312 7.587 1.285 1.00 94.38 119 ILE A C 1
ATOM 956 O O . ILE A 1 119 ? -12.313 7.554 0.564 1.00 94.38 119 ILE A O 1
ATOM 960 N N . ASP A 1 120 ? -11.138 8.494 2.240 1.00 93.88 120 ASP A N 1
ATOM 961 C CA . ASP A 1 120 ? -12.091 9.566 2.510 1.00 93.88 120 ASP A CA 1
ATOM 962 C C . ASP A 1 120 ? -11.955 10.705 1.495 1.00 93.88 120 ASP A C 1
ATOM 964 O O . ASP A 1 120 ? -12.976 11.170 0.988 1.00 93.88 120 ASP A O 1
ATOM 968 N N . ALA A 1 121 ? -10.732 11.048 1.081 1.00 92.38 121 ALA A N 1
ATOM 969 C CA . ALA A 1 121 ? -10.472 11.976 -0.020 1.00 92.38 121 ALA A CA 1
ATOM 970 C C . ALA A 1 121 ? -11.072 11.489 -1.350 1.00 92.38 121 ALA A C 1
ATOM 972 O O . ALA A 1 121 ? -11.575 12.279 -2.139 1.00 92.38 121 ALA A O 1
ATOM 973 N N . ALA A 1 122 ? -11.099 10.175 -1.593 1.00 83.69 122 ALA A N 1
ATOM 974 C CA . ALA A 1 122 ? -11.715 9.602 -2.790 1.00 83.69 122 ALA A CA 1
ATOM 975 C C . ALA A 1 122 ? -13.262 9.602 -2.779 1.00 83.69 122 ALA A C 1
ATOM 977 O O . ALA A 1 122 ? -13.874 9.101 -3.728 1.00 83.69 122 ALA A O 1
ATOM 978 N N . ARG A 1 123 ? -13.914 10.075 -1.703 1.00 75.94 123 ARG A N 1
ATOM 979 C CA . ARG A 1 123 ? -15.386 10.192 -1.610 1.00 75.94 123 ARG A CA 1
ATOM 980 C C . ARG A 1 123 ? -15.910 11.585 -1.950 1.00 75.94 123 ARG A C 1
ATOM 982 O O . ARG A 1 123 ? -17.113 11.697 -2.182 1.00 75.94 123 ARG A O 1
ATOM 989 N N . THR A 1 124 ? -15.052 12.600 -1.910 1.00 60.06 124 THR A N 1
ATOM 990 C CA . THR A 1 124 ? -15.361 13.992 -2.272 1.00 60.06 124 THR A CA 1
ATOM 991 C C . THR A 1 124 ? -15.108 14.235 -3.746 1.00 60.06 124 THR A C 1
ATOM 993 O O . THR A 1 124 ? -15.954 14.911 -4.368 1.00 60.06 124 THR A O 1
#

Organism: Brachypodium distachyon (NCBI:txid15368)

Foldseek 3Di:
DDDDDDDDDDDDDDDDDDDDDDDPPPDPPPPPDCDPVNVVVVVVVVVVVVVVVVCVVPPDDPCRLLDLVVLLVVLVPADPDDPVLSVLVSVQSVDSVSSCVLSVPPDNVVSNVVSVVVSVVVVD

Sequence (124 aa):
MSSTDLHGPEASRREDAEPTTSALKEEPPKRRKQSQVAVVLEEYLDFRKKQSVVEEIKEPKPDEKFSIAACVSTLEEMEGLTDREKGKVLRLFKCQQNRESFINTKVASVRLCWLKEEIDAART

Radius of gyration: 41.05 Å; chains: 1; bounding box: 80×59×101 Å